Protein AF-A0A9E4CVX6-F1 (afdb_monomer_lite)

Sequence (62 aa):
LRTMHLSPDQLLVAAKIDYRHDLSVAELAAAIDDTEVALRAAVPIAETIYIEPDIRRKPAPE

Radius of gyration: 13.92 Å; chains: 1; bounding box: 29×30×36 Å

Structure (mmCIF, N/CA/C/O backbone):
data_AF-A0A9E4CVX6-F1
#
_entry.id   AF-A0A9E4CVX6-F1
#
loop_
_atom_site.group_PDB
_atom_site.id
_atom_site.type_symbol
_atom_site.label_atom_id
_atom_site.label_alt_id
_atom_site.label_comp_id
_atom_site.label_asym_id
_atom_site.label_entity_id
_atom_site.label_seq_id
_atom_site.pdbx_PDB_ins_code
_atom_site.Cartn_x
_atom_site.Cartn_y
_atom_site.Cartn_z
_atom_site.occupancy
_atom_site.B_iso_or_equiv
_atom_site.auth_seq_id
_atom_site.auth_comp_id
_atom_site.auth_asym_id
_atom_site.auth_atom_id
_atom_site.pdbx_PDB_model_num
ATOM 1 N N . LEU A 1 1 ? 5.431 -8.407 6.666 1.00 94.44 1 LEU A N 1
ATOM 2 C CA . LEU A 1 1 ? 4.272 -7.611 7.128 1.00 94.44 1 LEU A CA 1
ATOM 3 C C . LEU A 1 1 ? 4.364 -7.448 8.634 1.00 94.44 1 LEU A C 1
ATOM 5 O O . LEU A 1 1 ? 4.662 -8.422 9.317 1.00 94.44 1 LEU A O 1
ATOM 9 N N . ARG A 1 2 ? 4.115 -6.242 9.135 1.00 96.88 2 ARG A N 1
ATOM 10 C CA . ARG A 1 2 ? 3.995 -5.930 10.555 1.00 96.88 2 ARG A CA 1
ATOM 11 C C . ARG A 1 2 ? 2.791 -5.022 10.762 1.00 96.88 2 ARG A C 1
ATOM 13 O O . ARG A 1 2 ? 2.601 -4.076 10.006 1.00 96.88 2 ARG A O 1
ATOM 20 N N . THR A 1 3 ? 2.016 -5.292 11.802 1.00 96.94 3 THR A N 1
ATOM 21 C CA . THR A 1 3 ? 0.895 -4.448 12.220 1.00 96.94 3 THR A CA 1
ATOM 22 C C . THR A 1 3 ? 1.012 -4.131 13.703 1.00 96.94 3 THR A C 1
ATOM 24 O O . THR A 1 3 ? 1.533 -4.942 14.473 1.00 96.94 3 THR A O 1
ATOM 27 N N . MET A 1 4 ? 0.556 -2.952 14.113 1.00 97.38 4 MET A N 1
ATOM 28 C CA . MET A 1 4 ? 0.602 -2.516 15.509 1.00 97.38 4 MET A CA 1
ATOM 29 C C . MET A 1 4 ? -0.549 -1.561 15.796 1.00 97.38 4 MET A C 1
ATOM 31 O O . MET A 1 4 ? -0.708 -0.576 15.083 1.00 97.38 4 MET A O 1
ATOM 35 N N . HIS A 1 5 ? -1.329 -1.828 16.842 1.00 96.69 5 HIS A N 1
ATOM 36 C CA . HIS A 1 5 ? -2.291 -0.847 17.340 1.00 96.69 5 HIS A CA 1
ATOM 37 C C . HIS A 1 5 ? -1.522 0.287 18.021 1.00 96.69 5 HIS A C 1
ATOM 39 O O . HIS A 1 5 ? -0.725 0.037 18.926 1.00 96.69 5 HIS A O 1
ATOM 45 N N . LEU A 1 6 ? -1.738 1.516 17.560 1.00 95.25 6 LEU A N 1
ATOM 46 C CA . LEU A 1 6 ? -1.227 2.733 18.198 1.00 95.25 6 LEU A CA 1
ATOM 47 C C . LEU A 1 6 ? -2.202 3.230 19.275 1.00 95.25 6 LEU A C 1
ATOM 49 O O . LEU A 1 6 ? -1.795 3.841 20.259 1.00 95.25 6 LEU A O 1
ATOM 53 N N . SER A 1 7 ? -3.483 2.915 19.094 1.00 95.38 7 SER A N 1
ATOM 54 C CA . SER A 1 7 ? -4.584 3.097 20.038 1.00 95.38 7 SER A CA 1
ATOM 55 C C . SER A 1 7 ? -5.669 2.042 19.730 1.00 95.38 7 SER A C 1
ATOM 57 O O . SER A 1 7 ? -5.486 1.264 18.787 1.00 95.38 7 SER A O 1
ATOM 59 N N . PRO A 1 8 ? -6.780 1.962 20.488 1.00 94.38 8 PRO A N 1
ATOM 60 C CA . PRO A 1 8 ? -7.857 1.007 20.204 1.00 94.38 8 PRO A CA 1
ATOM 61 C C . PRO A 1 8 ? -8.415 1.097 18.777 1.00 94.38 8 PRO A C 1
ATOM 63 O O . PRO A 1 8 ? -8.757 0.068 18.202 1.00 94.38 8 PRO A O 1
ATOM 66 N N . ASP A 1 9 ? -8.433 2.302 18.202 1.00 94.38 9 ASP A N 1
ATOM 67 C CA . ASP A 1 9 ? -9.041 2.581 16.896 1.00 94.38 9 ASP A CA 1
ATOM 68 C C . ASP A 1 9 ? -8.014 2.976 15.821 1.00 94.38 9 ASP A C 1
ATOM 70 O O . ASP A 1 9 ? -8.392 3.309 14.701 1.00 94.38 9 ASP A O 1
AT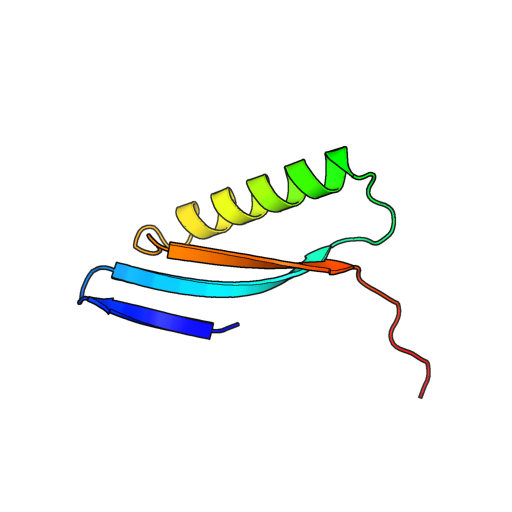OM 74 N N . GLN A 1 10 ? -6.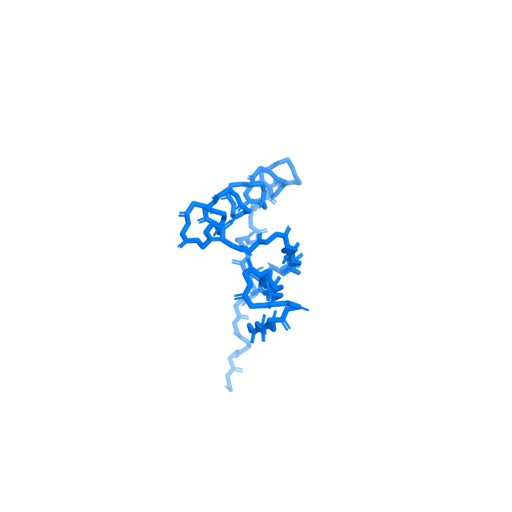712 2.941 16.134 1.00 94.69 10 GLN A N 1
ATOM 75 C CA . GLN A 1 10 ? -5.647 3.321 15.200 1.00 94.69 10 GLN A CA 1
ATOM 76 C C . GLN A 1 10 ? -4.663 2.185 14.977 1.00 94.69 10 GLN A C 1
ATOM 78 O O . GLN A 1 10 ? -4.044 1.674 15.916 1.00 94.69 10 GLN A O 1
ATOM 83 N N . LEU A 1 11 ? -4.453 1.848 13.707 1.00 97.06 11 LEU A N 1
ATOM 84 C CA . LEU A 1 11 ? -3.542 0.799 13.281 1.00 97.06 11 LEU A CA 1
ATOM 85 C C . LEU A 1 11 ? -2.383 1.374 12.457 1.00 97.06 11 LEU A C 1
ATOM 87 O O . LEU A 1 11 ? -2.574 2.133 11.508 1.00 97.06 11 LEU A O 1
ATOM 91 N N . LEU A 1 12 ? -1.168 0.949 12.792 1.00 97.38 12 LEU A N 1
ATOM 92 C CA . LEU A 1 12 ? -0.006 1.036 11.920 1.00 97.38 12 LEU A CA 1
ATOM 93 C C . LEU A 1 12 ? 0.108 -0.248 11.103 1.00 97.38 12 LEU A C 1
ATOM 95 O O . LEU A 1 12 ? 0.114 -1.348 11.666 1.00 97.38 12 LEU A O 1
ATOM 99 N N . VAL A 1 13 ? 0.286 -0.104 9.793 1.00 97.94 13 VAL A N 1
ATOM 100 C CA . VAL A 1 13 ? 0.619 -1.188 8.863 1.00 97.94 13 VAL A CA 1
ATOM 101 C C . VAL A 1 13 ? 1.981 -0.897 8.242 1.00 97.94 13 VAL A C 1
ATOM 103 O O . VAL A 1 13 ? 2.179 0.150 7.646 1.00 97.94 13 VAL A O 1
ATOM 106 N N . ALA A 1 14 ? 2.926 -1.824 8.361 1.00 97.75 14 ALA A N 1
ATOM 107 C CA . ALA A 1 14 ? 4.215 -1.765 7.680 1.00 97.75 14 ALA A CA 1
ATOM 108 C C . ALA A 1 14 ? 4.415 -3.027 6.836 1.00 97.75 14 ALA A C 1
ATOM 110 O O . ALA A 1 14 ? 4.450 -4.150 7.356 1.00 97.75 14 ALA A O 1
ATOM 111 N N . ALA A 1 15 ? 4.539 -2.865 5.525 1.00 97.00 15 ALA A N 1
ATOM 112 C CA . ALA A 1 15 ? 4.617 -3.968 4.582 1.00 97.00 15 ALA A CA 1
ATOM 113 C C . ALA A 1 15 ? 5.739 -3.750 3.569 1.00 97.00 15 ALA A C 1
ATOM 115 O O . ALA A 1 15 ? 5.871 -2.674 2.998 1.00 97.00 15 ALA A O 1
ATOM 116 N N . LYS A 1 16 ? 6.502 -4.815 3.315 1.00 96.69 16 LYS A N 1
ATOM 117 C CA . LYS A 1 16 ? 7.357 -4.914 2.138 1.00 96.69 16 LYS A CA 1
ATOM 118 C C . LYS A 1 16 ? 6.526 -5.481 1.001 1.00 96.69 16 LYS A C 1
ATOM 120 O O . LYS A 1 16 ? 5.851 -6.495 1.203 1.00 96.69 16 LYS A O 1
ATOM 125 N N . ILE A 1 17 ? 6.535 -4.801 -0.138 1.00 96.50 17 ILE A N 1
ATOM 126 C CA . ILE A 1 17 ? 5.693 -5.135 -1.281 1.00 96.50 17 ILE A CA 1
ATOM 127 C C . ILE A 1 17 ? 6.563 -5.244 -2.519 1.00 96.50 17 ILE A C 1
ATOM 129 O O . ILE A 1 17 ? 7.309 -4.339 -2.878 1.00 96.50 17 ILE A O 1
ATOM 133 N N . ASP A 1 18 ? 6.430 -6.396 -3.150 1.00 96.25 18 ASP A N 1
ATOM 134 C CA . ASP A 1 18 ? 7.204 -6.813 -4.296 1.00 96.25 18 ASP A CA 1
ATOM 135 C C . ASP A 1 18 ? 6.493 -6.383 -5.584 1.00 96.25 18 ASP A C 1
ATOM 137 O O . ASP A 1 18 ? 5.429 -6.918 -5.925 1.00 96.25 18 ASP A O 1
ATOM 141 N N . TYR A 1 19 ? 7.105 -5.468 -6.330 1.00 96.12 19 TYR A N 1
ATOM 142 C CA . TYR A 1 19 ? 6.629 -4.965 -7.618 1.00 96.12 19 TYR A CA 1
ATOM 143 C C . TYR A 1 19 ? 7.356 -5.644 -8.777 1.00 96.12 19 TYR A C 1
ATOM 145 O O . TYR A 1 19 ? 8.424 -6.243 -8.620 1.00 96.12 19 TYR A O 1
ATOM 153 N N . ARG A 1 20 ? 6.762 -5.599 -9.971 1.00 95.12 20 ARG A N 1
ATOM 154 C CA . ARG A 1 20 ? 7.408 -6.174 -11.153 1.00 95.12 20 ARG A CA 1
ATOM 155 C C . ARG A 1 20 ? 8.668 -5.377 -11.502 1.00 95.12 20 ARG A C 1
ATOM 157 O O . ARG A 1 20 ? 8.701 -4.161 -11.364 1.00 95.12 20 ARG A O 1
ATOM 164 N N . HIS A 1 21 ? 9.694 -6.078 -11.976 1.00 94.31 21 HIS A N 1
ATOM 165 C CA . HIS A 1 21 ? 10.984 -5.478 -12.326 1.00 94.31 21 HIS A CA 1
ATOM 166 C C . HIS A 1 21 ? 10.980 -4.676 -13.627 1.00 94.31 21 HIS A C 1
ATOM 168 O O . HIS A 1 21 ? 11.940 -3.964 -13.893 1.00 94.31 21 HIS A O 1
ATOM 174 N N . ASP A 1 22 ? 9.938 -4.826 -14.441 1.00 94.88 22 ASP A N 1
ATOM 175 C CA . ASP A 1 22 ? 9.808 -4.201 -15.753 1.00 94.88 22 ASP A CA 1
ATOM 176 C C . ASP A 1 22 ? 8.988 -2.904 -15.733 1.00 94.88 22 ASP A C 1
ATOM 178 O O . ASP A 1 22 ? 8.748 -2.333 -16.792 1.00 94.88 22 ASP A O 1
ATOM 182 N N . LEU A 1 23 ? 8.584 -2.421 -14.551 1.00 96.38 23 LEU A N 1
ATOM 183 C CA . LEU A 1 23 ? 7.915 -1.128 -14.417 1.00 96.38 23 LEU A CA 1
ATOM 184 C C . LEU A 1 23 ? 8.907 0.017 -14.639 1.00 96.38 23 LEU A C 1
ATOM 186 O O . LEU A 1 23 ? 9.999 0.045 -14.064 1.00 96.38 23 LEU A O 1
ATOM 190 N N . SER A 1 24 ? 8.494 1.013 -15.417 1.00 97.31 24 SER A N 1
ATOM 191 C CA . SER A 1 24 ? 9.125 2.329 -15.394 1.00 97.31 24 SER A CA 1
ATOM 192 C C . SER A 1 24 ? 8.952 2.989 -14.021 1.00 97.31 24 SER A C 1
ATOM 194 O O . SER A 1 24 ? 8.095 2.612 -13.223 1.00 97.31 24 SER A O 1
ATOM 196 N N . VAL A 1 25 ? 9.735 4.035 -13.744 1.00 96.62 25 VAL A N 1
ATOM 197 C CA . VAL A 1 25 ? 9.623 4.792 -12.483 1.00 96.62 25 VAL A CA 1
ATOM 198 C C . VAL A 1 25 ? 8.215 5.372 -12.292 1.00 96.62 25 VAL A C 1
ATOM 200 O O . VAL A 1 25 ? 7.699 5.358 -11.179 1.00 96.62 25 VAL A O 1
ATOM 203 N N . ALA A 1 26 ? 7.580 5.846 -13.369 1.00 98.31 26 ALA A N 1
ATOM 204 C CA . ALA A 1 26 ? 6.229 6.401 -13.307 1.00 98.31 26 ALA A CA 1
ATOM 205 C C . ALA A 1 26 ? 5.178 5.322 -13.003 1.00 98.31 26 ALA A C 1
ATOM 207 O O . ALA A 1 26 ? 4.300 5.537 -12.172 1.00 98.31 26 ALA A O 1
ATOM 208 N N . GLU A 1 27 ? 5.293 4.149 -13.628 1.00 98.19 27 GLU A N 1
ATOM 209 C CA . GLU A 1 27 ? 4.400 3.018 -13.353 1.00 98.19 27 GLU A CA 1
ATOM 210 C C . GLU A 1 27 ? 4.607 2.460 -11.942 1.00 98.19 27 GLU A C 1
ATOM 212 O O . GLU A 1 27 ? 3.638 2.088 -11.287 1.00 98.19 27 GLU A O 1
ATOM 217 N N . LEU A 1 28 ? 5.849 2.433 -11.447 1.00 97.06 28 LEU A N 1
ATOM 218 C CA . LEU A 1 28 ? 6.144 2.028 -10.074 1.00 97.06 28 LEU A CA 1
ATOM 219 C C . LEU A 1 28 ? 5.514 2.987 -9.057 1.00 97.06 28 LEU A C 1
ATOM 221 O O . LEU A 1 28 ? 4.925 2.521 -8.087 1.00 97.06 28 LEU A O 1
ATOM 225 N N . ALA A 1 29 ? 5.609 4.302 -9.278 1.00 97.62 29 ALA A N 1
ATOM 226 C CA . ALA A 1 29 ? 4.980 5.291 -8.405 1.00 97.62 29 ALA A CA 1
ATOM 227 C C . ALA A 1 29 ? 3.455 5.103 -8.354 1.00 97.62 29 ALA A C 1
ATOM 229 O O . ALA A 1 29 ? 2.900 4.948 -7.271 1.00 97.62 29 ALA A O 1
ATOM 230 N N . ALA A 1 30 ? 2.805 4.987 -9.518 1.00 98.31 30 ALA A N 1
ATOM 231 C CA . ALA A 1 30 ? 1.366 4.733 -9.594 1.00 98.31 30 ALA A CA 1
ATOM 232 C C . ALA A 1 30 ? 0.967 3.413 -8.908 1.00 98.31 30 ALA A C 1
ATOM 234 O O . ALA A 1 30 ? -0.018 3.361 -8.180 1.00 98.31 30 ALA A O 1
ATOM 235 N N . ALA A 1 31 ? 1.763 2.352 -9.075 1.00 98.06 31 ALA A N 1
ATOM 236 C CA . ALA A 1 31 ? 1.501 1.070 -8.427 1.00 98.06 31 ALA A CA 1
ATOM 237 C C . ALA A 1 31 ? 1.628 1.133 -6.893 1.00 98.06 31 ALA A C 1
ATOM 239 O O . ALA A 1 31 ? 0.902 0.424 -6.192 1.00 98.06 31 ALA A O 1
ATOM 240 N N . ILE A 1 32 ? 2.541 1.952 -6.359 1.00 97.81 32 ILE A N 1
ATOM 241 C CA . ILE A 1 32 ? 2.660 2.188 -4.912 1.00 97.81 32 ILE A CA 1
ATOM 242 C C . ILE A 1 32 ? 1.423 2.935 -4.398 1.00 97.81 32 ILE A C 1
ATOM 244 O O . ILE A 1 32 ? 0.846 2.506 -3.396 1.00 97.81 32 ILE A O 1
ATOM 248 N N . ASP A 1 33 ? 0.977 3.973 -5.110 1.00 97.88 33 ASP A N 1
ATOM 249 C CA . ASP A 1 33 ? -0.223 4.745 -4.760 1.00 97.88 33 ASP A CA 1
ATOM 250 C C . ASP A 1 33 ? -1.480 3.856 -4.760 1.00 97.88 33 ASP A C 1
ATOM 252 O O . ASP A 1 33 ? -2.236 3.828 -3.785 1.00 97.88 33 ASP A O 1
ATOM 256 N N . ASP A 1 34 ? -1.666 3.045 -5.807 1.00 98.31 34 ASP A N 1
ATOM 257 C CA . ASP A 1 34 ? -2.773 2.084 -5.908 1.00 98.31 34 ASP A CA 1
ATOM 258 C C . ASP A 1 34 ? -2.75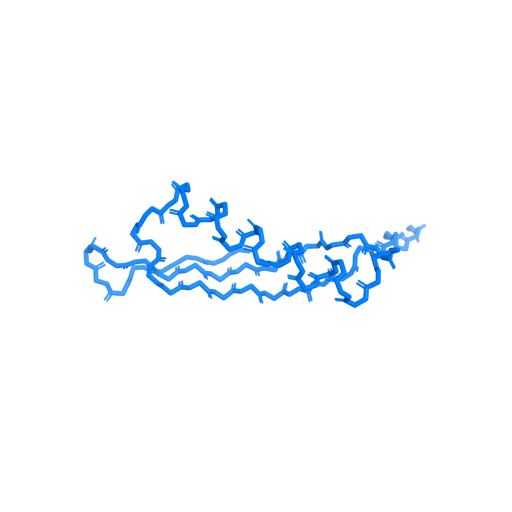5 1.073 -4.754 1.00 98.31 34 ASP A C 1
ATOM 260 O O . ASP A 1 34 ? -3.798 0.681 -4.218 1.00 98.31 34 ASP A O 1
ATOM 264 N N . THR A 1 35 ? -1.557 0.658 -4.338 1.00 97.62 35 THR A N 1
ATOM 265 C CA . THR A 1 35 ? -1.385 -0.261 -3.214 1.00 97.62 35 THR A CA 1
ATOM 266 C C . THR A 1 35 ? -1.772 0.393 -1.888 1.00 97.62 35 THR A C 1
ATOM 268 O O . THR A 1 35 ? -2.435 -0.247 -1.067 1.00 97.62 35 THR A O 1
ATOM 271 N N . GLU A 1 36 ? -1.423 1.664 -1.671 1.00 97.19 36 GLU A N 1
ATOM 272 C CA . GLU A 1 36 ? -1.880 2.415 -0.498 1.00 97.19 36 GLU A CA 1
ATOM 273 C C . GLU A 1 36 ? -3.411 2.533 -0.477 1.00 97.19 36 GLU A C 1
ATOM 275 O O . GLU A 1 36 ? -4.038 2.234 0.544 1.00 97.19 36 GLU A O 1
ATOM 280 N N . VAL A 1 37 ? -4.026 2.905 -1.605 1.00 97.69 37 VAL A N 1
ATOM 281 C CA . VAL A 1 37 ? -5.489 3.014 -1.735 1.00 97.69 37 VAL A CA 1
ATOM 282 C C . VAL A 1 37 ? -6.166 1.685 -1.402 1.00 97.69 37 VAL A C 1
ATOM 284 O O . VAL A 1 37 ? -7.121 1.656 -0.621 1.00 97.69 37 VAL A O 1
ATOM 287 N N . ALA A 1 38 ? -5.650 0.575 -1.935 1.00 97.56 38 ALA A N 1
ATOM 288 C CA . ALA A 1 38 ? -6.174 -0.756 -1.652 1.00 97.56 38 ALA A CA 1
ATOM 289 C C . ALA A 1 38 ? -6.068 -1.118 -0.161 1.00 97.56 38 ALA A C 1
ATOM 291 O O . ALA A 1 38 ? -7.021 -1.650 0.414 1.00 97.56 38 ALA A O 1
ATOM 292 N N . LEU A 1 39 ? -4.943 -0.796 0.489 1.00 96.12 39 LEU A N 1
ATOM 293 C CA . LEU A 1 39 ? -4.760 -1.029 1.923 1.00 96.12 39 LEU A CA 1
ATOM 294 C C . LEU A 1 39 ? -5.745 -0.208 2.765 1.00 96.12 39 LEU A C 1
ATOM 296 O O . LEU A 1 39 ? -6.354 -0.761 3.680 1.00 96.12 39 LEU A O 1
ATOM 300 N N . ARG A 1 40 ? -5.955 1.073 2.437 1.00 96.12 40 ARG A N 1
ATOM 301 C CA . ARG A 1 40 ? -6.919 1.937 3.144 1.00 96.12 40 ARG A CA 1
ATOM 302 C C . ARG A 1 40 ? -8.359 1.471 2.967 1.00 96.12 40 ARG A C 1
ATOM 304 O O . ARG A 1 40 ? -9.129 1.502 3.921 1.00 96.12 40 ARG A O 1
ATOM 311 N N . ALA A 1 41 ? -8.718 1.014 1.769 1.00 97.44 41 ALA A N 1
ATOM 312 C CA . ALA A 1 41 ? -10.048 0.476 1.505 1.00 97.44 41 ALA A CA 1
ATOM 313 C C . ALA A 1 41 ? -10.306 -0.821 2.290 1.00 97.44 41 ALA A C 1
ATOM 315 O O . ALA A 1 41 ? -11.395 -1.014 2.827 1.00 97.44 41 ALA A O 1
ATOM 316 N N . ALA A 1 42 ? -9.304 -1.702 2.376 1.00 96.62 42 ALA A N 1
ATOM 317 C CA . ALA A 1 42 ? -9.418 -2.976 3.080 1.00 96.62 42 ALA A CA 1
ATOM 318 C C . ALA A 1 42 ? -9.357 -2.830 4.609 1.00 96.62 42 ALA A C 1
ATOM 320 O O . ALA A 1 42 ? -9.993 -3.603 5.326 1.00 96.62 42 ALA A O 1
ATOM 321 N N . VAL A 1 43 ? -8.592 -1.858 5.115 1.00 95.44 43 VAL A N 1
ATOM 322 C CA . VAL A 1 43 ? -8.384 -1.630 6.550 1.00 95.44 43 VAL A CA 1
ATOM 323 C C . VAL A 1 43 ? -8.540 -0.136 6.867 1.00 95.44 43 VAL A C 1
ATOM 325 O O . VAL A 1 43 ? -7.543 0.567 7.023 1.00 95.44 43 VAL A O 1
ATOM 328 N N . PRO A 1 44 ? -9.779 0.371 7.011 1.00 94.75 44 PRO A N 1
ATOM 329 C CA . PRO A 1 44 ? -10.028 1.807 7.183 1.00 94.75 44 PRO A CA 1
ATOM 330 C C . PRO A 1 44 ? -9.373 2.438 8.420 1.00 94.75 44 PRO A C 1
ATOM 332 O O . PRO A 1 44 ? -9.093 3.632 8.417 1.00 94.75 44 PRO A O 1
ATOM 335 N N . ILE A 1 45 ? -9.093 1.644 9.461 1.00 95.62 45 ILE A N 1
ATOM 336 C CA . ILE A 1 45 ? -8.412 2.098 10.689 1.00 95.62 45 ILE A CA 1
ATOM 337 C C . ILE A 1 45 ? -6.882 2.193 10.545 1.00 95.62 45 ILE A C 1
ATOM 339 O O . ILE A 1 45 ? -6.190 2.581 11.488 1.00 95.62 45 ILE A O 1
ATOM 343 N N . ALA A 1 46 ? -6.324 1.803 9.393 1.00 95.56 46 ALA A N 1
ATOM 344 C CA . ALA A 1 46 ? -4.900 1.926 9.103 1.00 95.56 46 ALA A CA 1
ATOM 345 C C . ALA A 1 46 ? -4.541 3.386 8.785 1.00 95.56 46 ALA A C 1
ATOM 347 O O . ALA A 1 46 ? -4.369 3.773 7.628 1.00 95.56 46 ALA A O 1
ATOM 348 N N . GLU A 1 47 ? -4.443 4.218 9.821 1.00 91.38 47 GLU A N 1
ATOM 349 C CA . GLU A 1 47 ? -4.082 5.628 9.661 1.00 91.38 47 GLU A CA 1
ATOM 350 C C . GLU A 1 47 ? -2.636 5.788 9.179 1.00 91.38 47 GLU A C 1
ATOM 352 O O . GLU A 1 47 ? -2.363 6.599 8.291 1.00 91.38 47 GLU A O 1
ATOM 357 N N . THR A 1 48 ? -1.719 4.975 9.719 1.00 95.81 48 THR A N 1
ATOM 358 C CA . THR A 1 48 ? -0.296 4.996 9.358 1.00 95.81 48 THR A CA 1
ATOM 359 C C . THR A 1 48 ? 0.065 3.770 8.528 1.00 95.81 48 THR A C 1
ATOM 361 O O . THR A 1 48 ? 0.019 2.643 9.023 1.00 95.81 48 THR A O 1
ATOM 364 N N . ILE A 1 49 ? 0.472 3.984 7.277 1.00 97.31 49 ILE A N 1
ATOM 365 C CA . ILE A 1 49 ? 0.872 2.919 6.354 1.00 97.31 49 ILE A CA 1
ATOM 366 C C . ILE A 1 49 ? 2.300 3.189 5.872 1.00 97.31 49 ILE A C 1
ATOM 368 O O . ILE A 1 49 ? 2.581 4.237 5.301 1.00 97.31 49 ILE A O 1
ATOM 372 N N . TYR A 1 50 ? 3.195 2.229 6.091 1.00 97.25 50 TYR A N 1
ATOM 373 C CA . TYR A 1 50 ? 4.536 2.198 5.518 1.00 97.25 50 TYR A CA 1
ATOM 374 C C . TYR A 1 50 ? 4.608 1.097 4.467 1.00 97.25 50 TYR A C 1
ATOM 376 O O . TYR A 1 50 ? 4.475 -0.088 4.784 1.00 97.25 50 TYR A O 1
ATOM 384 N N . ILE A 1 51 ? 4.852 1.495 3.223 1.00 97.38 51 ILE A N 1
ATOM 385 C CA . ILE A 1 51 ? 5.148 0.579 2.126 1.00 97.38 51 ILE A CA 1
ATOM 386 C C . ILE A 1 51 ? 6.645 0.668 1.850 1.00 97.38 51 ILE A C 1
ATOM 388 O O . ILE A 1 51 ? 7.155 1.724 1.488 1.00 97.38 51 ILE A O 1
ATOM 392 N N . GLU A 1 52 ? 7.351 -0.444 2.025 1.00 97.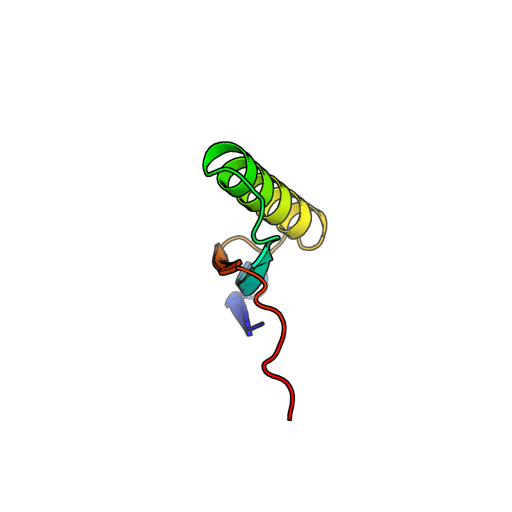38 52 GLU A N 1
ATOM 393 C CA . GLU A 1 52 ? 8.707 -0.624 1.514 1.00 97.38 52 GLU A CA 1
ATOM 394 C C . GLU A 1 52 ? 8.597 -1.291 0.134 1.00 97.38 52 GLU A C 1
ATOM 396 O O . GLU A 1 52 ? 8.298 -2.490 0.066 1.00 97.38 52 GLU A O 1
ATOM 401 N N . PRO A 1 53 ? 8.782 -0.551 -0.973 1.00 95.50 53 PRO A N 1
ATOM 402 C CA . PRO A 1 53 ? 8.777 -1.155 -2.292 1.00 95.50 53 PRO A CA 1
ATOM 403 C C . PRO A 1 53 ? 10.075 -1.927 -2.528 1.00 95.50 53 PRO A C 1
ATOM 405 O O . PRO A 1 53 ? 11.172 -1.411 -2.312 1.00 95.50 53 PRO A O 1
ATOM 408 N N . ASP A 1 54 ? 9.948 -3.152 -3.023 1.00 95.12 54 ASP A N 1
ATOM 409 C CA . ASP A 1 54 ? 11.062 -3.925 -3.562 1.00 95.12 54 ASP A CA 1
ATOM 410 C C . ASP A 1 54 ? 10.716 -4.439 -4.960 1.00 95.12 54 ASP A C 1
ATOM 412 O O . ASP A 1 54 ? 9.559 -4.472 -5.385 1.00 95.12 54 ASP A O 1
ATOM 416 N N . ILE A 1 55 ? 11.742 -4.817 -5.707 1.00 93.12 55 ILE A N 1
ATOM 417 C CA . ILE A 1 55 ? 11.617 -5.328 -7.061 1.00 93.12 55 ILE A CA 1
ATOM 418 C C . ILE A 1 55 ? 11.729 -6.845 -7.027 1.00 93.12 55 ILE A C 1
ATOM 420 O O . ILE A 1 55 ? 12.752 -7.388 -6.604 1.00 93.12 55 ILE A O 1
ATOM 424 N N . ARG A 1 56 ? 10.713 -7.532 -7.563 1.00 87.00 56 ARG A N 1
ATOM 425 C CA . ARG A 1 56 ? 10.713 -8.989 -7.742 1.00 87.00 56 ARG A CA 1
ATOM 426 C C . ARG A 1 56 ? 11.879 -9.408 -8.618 1.00 87.00 56 ARG A C 1
ATOM 428 O O . ARG A 1 56 ? 11.823 -9.334 -9.847 1.00 87.00 56 ARG A O 1
ATOM 435 N N . ARG A 1 57 ? 12.918 -9.915 -7.973 1.00 83.06 57 ARG A N 1
ATOM 436 C CA . ARG A 1 57 ? 14.003 -10.647 -8.619 1.00 83.06 57 ARG A CA 1
ATOM 437 C C . ARG A 1 57 ? 13.574 -12.108 -8.665 1.00 83.06 57 ARG A C 1
ATOM 439 O O . ARG A 1 57 ? 12.989 -12.602 -7.703 1.00 83.06 57 ARG A O 1
ATOM 446 N N . LYS A 1 58 ? 13.834 -12.811 -9.773 1.00 71.94 58 LYS A N 1
ATOM 447 C CA . LYS A 1 58 ? 13.725 -14.279 -9.752 1.00 71.94 58 LYS A CA 1
ATOM 448 C C . LYS A 1 58 ? 14.551 -14.778 -8.55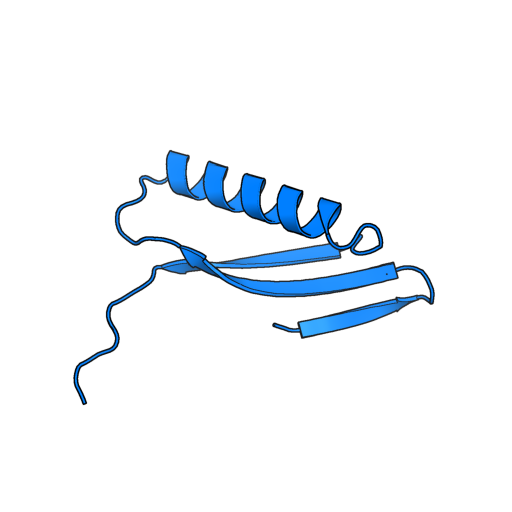6 1.00 71.94 58 LYS A C 1
ATOM 450 O O . LYS A 1 58 ? 15.681 -14.300 -8.414 1.00 71.94 58 LYS A O 1
ATOM 455 N N . PRO A 1 59 ? 14.028 -15.678 -7.704 1.00 60.41 59 PRO A N 1
ATOM 456 C CA . PRO A 1 59 ? 14.869 -16.303 -6.696 1.00 60.41 59 PRO A CA 1
ATOM 457 C C . PRO A 1 59 ? 16.066 -16.941 -7.409 1.00 60.41 59 PRO A C 1
ATOM 459 O O . PRO A 1 59 ? 15.916 -17.473 -8.515 1.00 60.41 59 PRO A O 1
ATOM 462 N N . ALA A 1 60 ? 17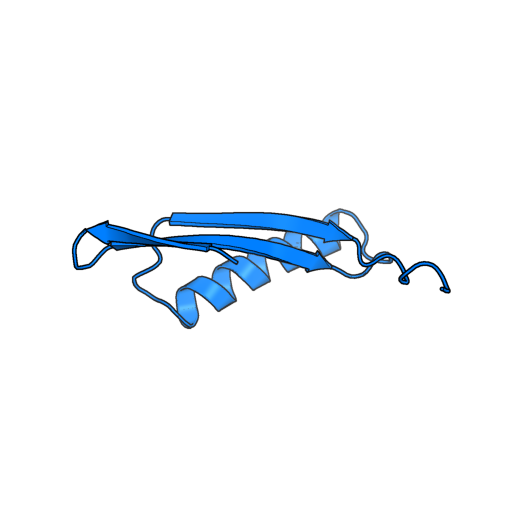.257 -16.815 -6.820 1.00 50.59 60 ALA A N 1
ATOM 463 C CA . ALA A 1 60 ? 18.418 -17.543 -7.314 1.00 50.59 60 ALA A CA 1
ATOM 464 C C . ALA A 1 60 ? 18.057 -19.040 -7.359 1.00 50.59 60 ALA A C 1
ATOM 466 O O . ALA A 1 60 ? 17.391 -19.506 -6.429 1.00 50.59 60 ALA A O 1
ATOM 467 N N . PRO A 1 61 ? 18.410 -19.774 -8.430 1.00 51.12 61 PRO A N 1
ATOM 468 C CA . PRO A 1 61 ? 18.270 -21.222 -8.409 1.00 51.12 61 PRO A CA 1
ATOM 469 C C . PRO A 1 61 ? 19.103 -21.775 -7.246 1.00 51.12 61 PRO A C 1
ATOM 471 O O . PRO A 1 61 ? 20.216 -21.298 -7.015 1.00 51.12 61 PRO A O 1
ATOM 474 N N . GLU A 1 62 ? 18.508 -22.707 -6.503 1.00 52.84 62 GLU A N 1
ATOM 475 C CA . GLU A 1 62 ? 19.154 -23.472 -5.428 1.00 52.84 62 GLU A CA 1
ATOM 476 C C . GLU A 1 62 ? 20.336 -24.299 -5.953 1.00 52.84 62 GLU A C 1
ATOM 478 O O . GLU A 1 62 ? 20.234 -24.824 -7.090 1.00 52.84 62 GLU A O 1
#

Secondary structure (DSSP, 8-state):
-EEEEEETTEEEEEEEEEE-TT--HHHHHHHHHHHHHHHHHH-TT--EEEEEEEE-PPPPP-

Foldseek 3Di:
DDKDAPDPQAIAEEDEDEDEPPDDPVRVVVVVVVVVVVCCVVRVRHPHYHYRYDYDDPPDDD

pLDDT: mean 92.91, std 11.04, range [50.59, 98.31]